Protein AF-Q54BZ1-F1 (afdb_monomer_lite)

Structure (mmCIF, N/CA/C/O backbone):
data_AF-Q54BZ1-F1
#
_entry.id   AF-Q54BZ1-F1
#
loop_
_atom_site.group_PDB
_atom_site.id
_atom_site.type_symbol
_atom_site.label_atom_id
_atom_site.label_alt_id
_atom_site.label_comp_id
_atom_site.label_asym_id
_atom_site.label_entity_id
_atom_site.label_seq_id
_atom_site.pdbx_PDB_ins_code
_atom_site.Cartn_x
_atom_site.Cartn_y
_atom_site.Cartn_z
_atom_site.occupancy
_atom_site.B_iso_or_equiv
_atom_site.auth_seq_id
_atom_site.auth_comp_id
_atom_site.auth_asym_id
_atom_site.auth_atom_id
_atom_site.pdbx_PDB_model_num
ATOM 1 N N . MET A 1 1 ? 39.536 16.227 -12.095 1.00 75.81 1 MET A N 1
ATOM 2 C CA . MET A 1 1 ? 38.285 16.934 -11.736 1.00 75.81 1 MET A CA 1
ATOM 3 C C . MET A 1 1 ? 37.098 16.493 -12.588 1.00 75.81 1 MET A C 1
ATOM 5 O O . MET A 1 1 ? 36.155 15.981 -12.007 1.00 75.81 1 MET A O 1
ATOM 9 N N . LEU A 1 2 ? 37.159 16.571 -13.928 1.00 87.00 2 LEU A N 1
ATOM 10 C CA . LEU A 1 2 ? 36.046 16.174 -14.814 1.00 87.00 2 LEU A CA 1
ATOM 11 C C . LEU A 1 2 ? 35.492 14.764 -14.537 1.00 87.00 2 LEU A C 1
ATOM 13 O O . LEU A 1 2 ? 34.287 14.606 -14.391 1.00 87.00 2 LEU A O 1
ATOM 17 N N . LYS A 1 3 ? 36.368 13.758 -14.381 1.00 86.88 3 LYS A N 1
ATOM 18 C CA . LYS A 1 3 ? 35.955 12.375 -14.070 1.00 86.88 3 LYS A CA 1
ATOM 19 C C . LYS A 1 3 ? 35.084 12.279 -12.809 1.00 86.88 3 LYS A C 1
ATOM 21 O O . LYS A 1 3 ? 34.093 11.571 -12.823 1.00 86.88 3 LYS A O 1
ATOM 26 N N . ILE A 1 4 ? 35.426 13.023 -11.751 1.00 89.38 4 ILE A N 1
ATOM 27 C CA . ILE A 1 4 ? 34.679 13.013 -10.482 1.00 89.38 4 ILE A CA 1
ATOM 28 C C . ILE A 1 4 ? 33.290 13.629 -10.681 1.00 89.38 4 ILE A C 1
ATOM 30 O O . ILE A 1 4 ? 32.304 13.056 -10.232 1.00 89.38 4 ILE A O 1
ATOM 34 N N . ILE A 1 5 ? 33.202 14.754 -11.399 1.00 89.94 5 ILE A N 1
ATOM 35 C CA . ILE A 1 5 ? 31.925 15.426 -11.685 1.00 89.94 5 ILE A CA 1
ATOM 36 C C . ILE A 1 5 ? 31.004 14.511 -12.501 1.00 89.94 5 ILE A C 1
ATOM 38 O O . ILE A 1 5 ? 29.836 14.362 -12.155 1.00 89.94 5 ILE A O 1
ATOM 42 N N . VAL A 1 6 ? 31.530 13.852 -13.540 1.00 89.75 6 VAL A N 1
ATOM 43 C CA . VAL A 1 6 ? 30.757 12.903 -14.357 1.00 89.75 6 VAL A CA 1
ATOM 44 C C . VAL A 1 6 ? 30.239 11.743 -13.504 1.00 89.75 6 VAL A C 1
ATOM 46 O O . VAL A 1 6 ? 29.055 11.429 -13.574 1.00 89.75 6 VAL A O 1
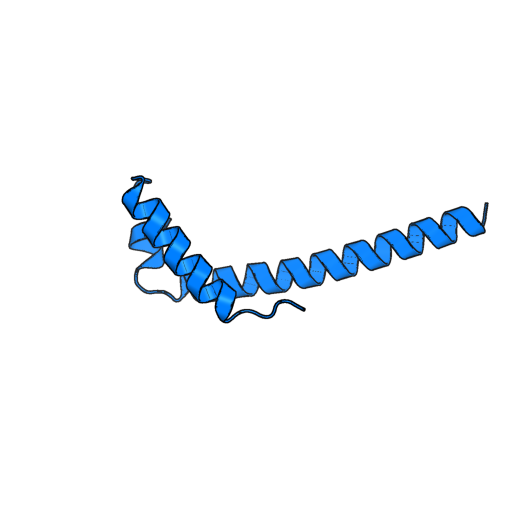ATOM 49 N N . THR A 1 7 ? 31.079 11.146 -12.651 1.00 90.75 7 THR A N 1
ATOM 50 C CA . THR A 1 7 ? 30.646 10.069 -11.747 1.00 90.75 7 THR A CA 1
ATOM 51 C C . THR A 1 7 ? 29.533 10.527 -10.804 1.00 90.75 7 THR A C 1
ATOM 53 O O . THR A 1 7 ? 28.544 9.816 -10.640 1.00 90.75 7 THR A O 1
ATOM 56 N N . ILE A 1 8 ? 29.657 11.719 -10.216 1.00 90.31 8 ILE A N 1
ATOM 57 C CA . ILE A 1 8 ? 28.633 12.285 -9.329 1.00 90.31 8 ILE A CA 1
ATOM 58 C C . ILE A 1 8 ? 27.306 12.463 -10.080 1.00 90.31 8 ILE A C 1
ATOM 60 O O . ILE A 1 8 ? 26.269 12.037 -9.576 1.00 90.31 8 ILE A O 1
ATOM 64 N N . LEU A 1 9 ? 27.327 13.025 -11.294 1.00 90.19 9 LEU A N 1
ATOM 65 C CA . LEU A 1 9 ? 26.122 13.207 -12.112 1.00 90.19 9 LEU A CA 1
ATOM 66 C C . LEU A 1 9 ? 25.431 11.876 -12.428 1.00 90.19 9 LEU A C 1
ATOM 68 O O . LEU A 1 9 ? 24.218 11.776 -12.276 1.00 90.19 9 LEU A O 1
ATOM 72 N N . VAL A 1 10 ? 26.195 10.843 -12.798 1.00 90.44 10 VAL A N 1
ATOM 73 C CA . VAL A 1 10 ? 25.648 9.502 -13.060 1.00 90.44 10 VAL A CA 1
ATOM 74 C C . VAL A 1 10 ? 24.981 8.923 -11.809 1.00 90.44 10 VAL A C 1
ATOM 76 O O . VAL A 1 10 ? 23.872 8.400 -11.903 1.00 90.44 10 VAL A O 1
ATOM 79 N N . ILE A 1 11 ? 25.604 9.055 -10.633 1.00 89.56 11 ILE A N 1
ATOM 80 C CA . ILE A 1 11 ? 25.016 8.603 -9.361 1.00 89.56 11 ILE A CA 1
ATOM 81 C C . ILE A 1 11 ? 23.704 9.346 -9.077 1.00 89.56 11 ILE A C 1
ATOM 83 O O . ILE A 1 11 ? 22.711 8.706 -8.734 1.00 89.56 11 ILE A O 1
ATOM 87 N N . PHE A 1 12 ? 23.666 10.670 -9.261 1.00 88.56 12 PHE A N 1
ATOM 88 C CA . PHE A 1 12 ? 22.436 11.446 -9.088 1.00 88.56 12 PHE A CA 1
ATOM 89 C C . PHE A 1 12 ? 21.334 11.004 -10.055 1.00 88.56 12 PHE A C 1
ATOM 91 O O . PHE A 1 12 ? 20.211 10.786 -9.610 1.00 88.56 12 PHE A O 1
ATOM 98 N N . SER A 1 13 ? 21.638 10.800 -11.341 1.00 86.50 13 SER A N 1
ATOM 99 C CA . SER A 1 13 ? 20.656 10.307 -12.317 1.00 86.50 13 SER A CA 1
ATOM 100 C C . SER A 1 13 ? 20.107 8.927 -11.945 1.00 86.50 13 SER A C 1
ATOM 102 O O . SER A 1 13 ? 18.899 8.707 -12.020 1.00 86.50 13 SER A O 1
ATOM 104 N N . LEU A 1 14 ? 20.969 8.009 -11.496 1.00 85.06 14 LEU A N 1
ATOM 105 C CA . LEU A 1 14 ? 20.557 6.681 -11.033 1.00 85.06 14 LEU A CA 1
ATOM 106 C C . LEU A 1 14 ? 19.650 6.767 -9.797 1.00 85.06 14 LEU A C 1
ATOM 108 O O . LEU A 1 14 ? 18.620 6.098 -9.750 1.00 85.06 14 LEU A O 1
ATOM 112 N N . LEU A 1 15 ? 19.991 7.619 -8.826 1.00 85.44 15 LEU A N 1
ATOM 113 C CA . LEU A 1 15 ? 19.179 7.842 -7.627 1.00 85.44 15 LEU A CA 1
ATOM 114 C C . LEU A 1 15 ? 17.824 8.479 -7.958 1.00 85.44 15 LEU A C 1
ATOM 116 O O . LEU A 1 15 ? 16.809 8.064 -7.406 1.00 85.44 15 LEU A O 1
ATOM 120 N N . SER A 1 16 ? 17.782 9.459 -8.864 1.00 81.00 16 SER A N 1
ATOM 121 C CA . SER A 1 16 ? 16.532 10.074 -9.323 1.00 81.00 16 SER A CA 1
ATOM 122 C C . SER A 1 16 ? 15.610 9.056 -9.989 1.00 81.00 16 SER A C 1
ATOM 124 O O . SER A 1 16 ? 14.427 9.015 -9.660 1.00 81.00 16 SER A O 1
ATOM 126 N N . ASN A 1 17 ? 16.150 8.203 -10.864 1.00 79.12 17 ASN A N 1
ATOM 127 C CA . ASN A 1 17 ? 15.377 7.144 -11.512 1.00 79.12 17 ASN A CA 1
ATOM 128 C C . ASN A 1 17 ? 14.862 6.119 -10.492 1.00 79.12 17 ASN A C 1
ATOM 130 O O . ASN A 1 17 ? 13.686 5.771 -10.523 1.00 79.12 17 ASN A O 1
ATOM 134 N N . LEU A 1 18 ? 15.700 5.702 -9.537 1.00 80.75 18 LEU A N 1
ATOM 135 C CA . LEU A 1 18 ? 15.289 4.787 -8.469 1.00 80.75 18 LEU A CA 1
ATOM 136 C C . LEU A 1 18 ? 14.192 5.389 -7.577 1.00 80.75 18 LEU A C 1
ATOM 138 O O . LEU A 1 18 ? 13.250 4.703 -7.190 1.00 80.75 18 LEU A O 1
ATOM 142 N N . ASN A 1 19 ? 14.288 6.681 -7.264 1.00 81.81 19 ASN A N 1
ATOM 143 C CA . ASN A 1 19 ? 13.267 7.379 -6.486 1.00 81.81 19 ASN A CA 1
ATOM 144 C C . ASN A 1 19 ? 11.951 7.524 -7.258 1.00 81.81 19 ASN A C 1
ATOM 146 O O . ASN A 1 19 ? 10.892 7.420 -6.644 1.00 81.81 19 ASN A O 1
ATOM 150 N N . ALA A 1 20 ? 12.000 7.739 -8.576 1.00 79.81 20 ALA A N 1
ATOM 151 C CA . ALA A 1 20 ? 10.806 7.784 -9.417 1.00 79.81 20 ALA A CA 1
ATOM 152 C C . ALA A 1 20 ? 10.091 6.423 -9.440 1.00 79.81 20 ALA A C 1
ATOM 154 O O . ALA A 1 20 ? 8.894 6.362 -9.174 1.00 79.81 20 ALA A O 1
ATOM 155 N N . VAL A 1 21 ? 10.848 5.343 -9.643 1.00 80.12 21 VAL A N 1
ATOM 156 C CA . VAL A 1 21 ? 10.375 3.950 -9.579 1.00 80.12 21 VAL A CA 1
ATOM 157 C C . VAL A 1 21 ? 9.732 3.631 -8.227 1.00 80.12 21 VAL A C 1
ATOM 159 O O . VAL A 1 21 ? 8.585 3.188 -8.142 1.00 80.12 21 VAL A O 1
ATOM 162 N N . ASN A 1 22 ? 10.443 3.915 -7.133 1.00 81.88 22 ASN A N 1
ATOM 163 C CA . ASN A 1 22 ? 9.935 3.647 -5.790 1.00 81.88 22 ASN A CA 1
ATOM 164 C C . ASN A 1 22 ? 8.719 4.524 -5.460 1.00 81.88 22 ASN A C 1
ATOM 166 O O . ASN A 1 22 ? 7.814 4.086 -4.747 1.00 81.88 22 ASN A O 1
ATOM 170 N N . GLY A 1 23 ? 8.700 5.758 -5.965 1.00 82.81 23 GLY A N 1
ATOM 171 C CA . GLY A 1 23 ? 7.578 6.680 -5.848 1.00 82.81 23 GLY A CA 1
ATOM 172 C C . GLY A 1 23 ? 6.327 6.143 -6.533 1.00 82.81 23 GLY A C 1
ATOM 173 O O . GLY A 1 23 ? 5.268 6.130 -5.908 1.00 82.81 23 GLY A O 1
ATOM 174 N N . ASP A 1 24 ? 6.459 5.636 -7.758 1.00 86.88 24 ASP A N 1
ATOM 175 C CA . ASP A 1 24 ? 5.348 5.056 -8.516 1.00 86.88 24 ASP A 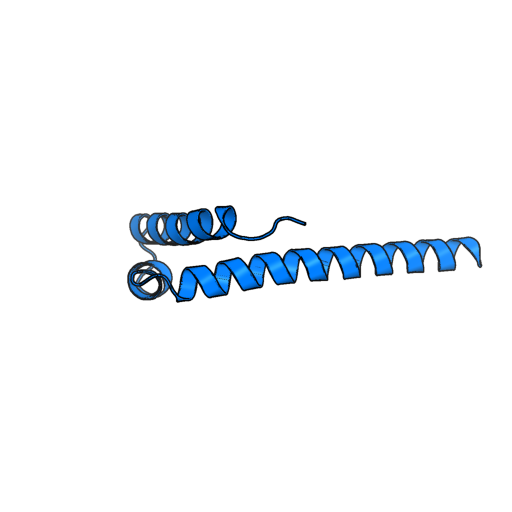CA 1
ATOM 176 C C . ASP A 1 24 ? 4.793 3.804 -7.824 1.00 86.88 24 ASP A C 1
ATOM 178 O O . ASP A 1 24 ? 3.594 3.704 -7.552 1.00 86.88 24 ASP A O 1
ATOM 182 N N . LYS A 1 25 ? 5.676 2.902 -7.376 1.00 88.06 25 LYS A N 1
ATOM 183 C CA . LYS A 1 25 ? 5.271 1.726 -6.594 1.00 88.06 25 LYS A CA 1
ATOM 184 C C . LYS A 1 25 ? 4.518 2.108 -5.318 1.00 88.06 25 LYS A C 1
ATOM 186 O O . LYS A 1 25 ? 3.452 1.558 -5.038 1.00 88.06 25 LYS A O 1
ATOM 191 N N . ASN A 1 26 ? 5.047 3.052 -4.540 1.00 89.06 26 ASN A N 1
ATOM 192 C CA . ASN A 1 26 ? 4.403 3.503 -3.306 1.00 89.06 26 ASN A CA 1
ATOM 193 C C . ASN A 1 26 ? 3.068 4.212 -3.582 1.00 89.06 26 ASN A C 1
ATOM 195 O O . ASN A 1 26 ? 2.106 4.005 -2.839 1.00 89.06 26 ASN A O 1
ATOM 199 N N . GLY A 1 27 ? 2.993 5.004 -4.654 1.00 90.75 27 GLY A N 1
ATOM 200 C CA . GLY A 1 27 ? 1.768 5.657 -5.112 1.00 90.75 27 GLY A CA 1
ATOM 201 C C . GLY A 1 27 ? 0.694 4.647 -5.511 1.00 90.75 27 GLY A C 1
ATOM 202 O O . GLY A 1 27 ? -0.443 4.746 -5.048 1.00 90.75 27 GLY A O 1
ATOM 203 N N . CYS A 1 28 ? 1.068 3.623 -6.278 1.00 91.06 28 CYS A N 1
ATOM 204 C CA . CYS A 1 28 ? 0.187 2.519 -6.647 1.00 91.06 28 CYS A CA 1
ATOM 205 C C . CYS A 1 28 ? -0.342 1.773 -5.411 1.00 91.06 28 CYS A C 1
ATOM 207 O O . CYS A 1 28 ? -1.553 1.579 -5.278 1.00 91.06 28 CYS A O 1
ATOM 209 N N . ILE A 1 29 ? 0.538 1.410 -4.466 1.00 92.94 29 ILE A N 1
ATOM 210 C CA . ILE A 1 29 ? 0.133 0.708 -3.238 1.00 92.94 29 ILE A CA 1
ATOM 211 C C . ILE A 1 29 ? -0.842 1.567 -2.435 1.00 92.94 29 ILE A C 1
ATOM 213 O O . ILE A 1 29 ? -1.848 1.051 -1.954 1.00 92.94 29 ILE A O 1
ATOM 217 N N . ALA A 1 30 ? -0.574 2.869 -2.303 1.00 90.44 30 ALA A N 1
ATOM 218 C CA . ALA A 1 30 ? -1.451 3.787 -1.587 1.00 90.44 30 ALA A CA 1
ATOM 219 C C . ALA A 1 30 ? -2.824 3.911 -2.264 1.00 90.44 30 ALA A C 1
ATOM 221 O O . ALA A 1 30 ? -3.841 3.805 -1.584 1.00 90.44 30 ALA A O 1
ATOM 222 N N . ALA A 1 31 ? -2.870 4.075 -3.589 1.00 93.25 31 ALA A N 1
ATOM 223 C CA . ALA A 1 31 ? -4.120 4.168 -4.339 1.00 93.25 31 ALA A CA 1
ATOM 224 C C . ALA A 1 31 ? -4.956 2.882 -4.228 1.00 93.25 31 ALA A C 1
ATOM 226 O O . ALA A 1 31 ? -6.147 2.944 -3.919 1.00 93.25 31 ALA A O 1
ATOM 227 N N . CYS A 1 32 ? -4.326 1.717 -4.401 1.00 93.81 32 CYS A N 1
ATOM 228 C CA . CYS A 1 32 ? -4.982 0.423 -4.229 1.00 93.81 32 CYS A CA 1
ATOM 229 C C . CYS A 1 32 ? -5.480 0.228 -2.792 1.00 93.81 32 CYS A C 1
ATOM 231 O O . CYS A 1 32 ? -6.624 -0.173 -2.578 1.00 93.81 32 CYS A O 1
ATOM 233 N N . ALA A 1 33 ? -4.648 0.550 -1.798 1.00 93.25 33 ALA A N 1
ATOM 234 C CA . ALA A 1 33 ? -5.018 0.391 -0.403 1.00 93.25 33 ALA A CA 1
ATOM 235 C C . ALA A 1 33 ? -6.186 1.320 -0.050 1.00 93.25 33 ALA A C 1
ATOM 237 O O . ALA A 1 33 ? -7.141 0.860 0.556 1.00 93.25 33 ALA A O 1
ATOM 238 N N . HIS A 1 34 ? -6.180 2.579 -0.495 1.00 91.81 34 HIS A N 1
ATOM 239 C CA . HIS A 1 34 ? -7.290 3.516 -0.284 1.00 91.81 34 HIS A CA 1
ATOM 240 C C . HIS A 1 34 ? -8.598 3.089 -0.962 1.00 91.81 34 HIS A C 1
ATOM 242 O O . HIS A 1 34 ? -9.669 3.405 -0.449 1.00 91.81 34 HIS A O 1
ATOM 248 N N . ALA A 1 35 ? -8.528 2.362 -2.079 1.00 92.81 35 ALA A N 1
ATOM 249 C CA . ALA A 1 35 ? -9.704 1.775 -2.718 1.00 92.81 35 ALA A CA 1
ATOM 250 C C . ALA A 1 35 ? -10.259 0.556 -1.956 1.00 92.81 35 ALA A C 1
ATOM 252 O O . ALA A 1 35 ? -11.394 0.143 -2.200 1.00 92.81 35 ALA A O 1
ATOM 253 N N . HIS A 1 36 ? -9.493 -0.035 -1.032 1.00 91.69 36 HIS A N 1
ATOM 254 C CA . HIS A 1 36 ? -9.949 -1.180 -0.255 1.00 91.69 36 HIS A CA 1
ATOM 255 C C . HIS A 1 36 ? -11.010 -0.738 0.773 1.00 91.69 36 HIS A C 1
ATOM 257 O O . HIS A 1 36 ? -10.735 0.140 1.596 1.00 91.69 36 HIS A O 1
ATOM 263 N N . PRO A 1 37 ? -12.200 -1.370 0.814 1.00 90.94 37 PRO A N 1
ATOM 264 C CA . PRO A 1 37 ? -13.318 -0.918 1.652 1.00 90.94 37 PRO A CA 1
ATOM 265 C C . PRO A 1 37 ? -12.976 -0.900 3.148 1.00 90.94 37 PRO A C 1
ATOM 267 O O . PRO A 1 37 ? -13.395 -0.013 3.887 1.00 90.94 37 PRO A O 1
ATOM 270 N N . ASP A 1 38 ? -12.156 -1.852 3.595 1.00 90.44 38 ASP A N 1
ATOM 271 C CA . ASP A 1 38 ? -11.716 -1.935 4.989 1.00 90.44 38 ASP A CA 1
ATOM 272 C C . ASP A 1 38 ? -10.462 -1.111 5.323 1.00 90.44 38 ASP A C 1
ATOM 274 O O . ASP A 1 38 ? -9.969 -1.179 6.452 1.00 90.44 38 ASP A O 1
ATOM 278 N N . PHE A 1 39 ? -9.909 -0.340 4.382 1.00 89.81 39 PHE A N 1
ATOM 279 C CA . PHE A 1 39 ? -8.674 0.402 4.635 1.00 89.81 39 PHE A CA 1
ATOM 280 C C . PHE A 1 39 ? -8.832 1.382 5.787 1.00 89.81 39 PHE A C 1
ATOM 282 O O . PHE A 1 39 ? -8.116 1.288 6.776 1.00 89.81 39 PHE A O 1
ATOM 289 N N . PHE A 1 40 ? -9.814 2.279 5.728 1.00 87.81 40 PHE A N 1
ATOM 290 C CA . PHE A 1 40 ? -10.035 3.235 6.815 1.00 87.81 40 PHE A CA 1
ATOM 291 C C . PHE A 1 40 ? -10.464 2.539 8.114 1.00 87.81 40 PHE A C 1
ATOM 293 O O . PHE A 1 40 ? -10.172 3.020 9.204 1.00 87.81 40 PHE A O 1
ATOM 300 N N . LYS A 1 41 ? -11.074 1.353 8.021 1.00 88.56 41 LYS A N 1
ATOM 301 C CA . LYS A 1 41 ? -11.465 0.567 9.191 1.00 88.56 41 LYS A CA 1
ATOM 302 C C . LYS A 1 41 ? -10.266 0.010 9.957 1.00 88.56 41 LYS A C 1
ATOM 304 O O . LYS A 1 41 ? -10.276 0.085 11.179 1.00 88.56 41 LYS A O 1
ATOM 309 N N . PHE A 1 42 ? -9.264 -0.542 9.270 1.00 88.38 42 PHE A N 1
ATOM 310 C CA . PHE A 1 42 ? -8.113 -1.190 9.919 1.00 88.38 42 PHE A CA 1
ATOM 311 C C . PHE A 1 42 ? -6.846 -0.327 9.954 1.00 88.38 42 PHE A C 1
ATOM 313 O O . PHE A 1 42 ? -6.006 -0.511 10.828 1.00 88.38 42 PHE A O 1
ATOM 320 N N . CYS A 1 43 ? -6.687 0.604 9.014 1.00 86.38 43 CYS A N 1
ATOM 321 C CA . CYS A 1 43 ? -5.516 1.473 8.917 1.00 86.38 43 CYS A CA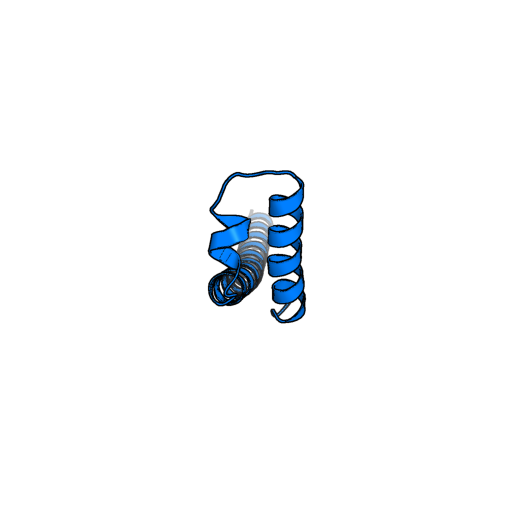 1
ATOM 322 C C . CYS A 1 43 ? -5.705 2.845 9.579 1.00 86.38 43 CYS A C 1
ATOM 324 O O . CYS A 1 43 ? -4.699 3.458 9.927 1.00 86.38 43 CYS A O 1
ATOM 326 N N . ALA A 1 44 ? -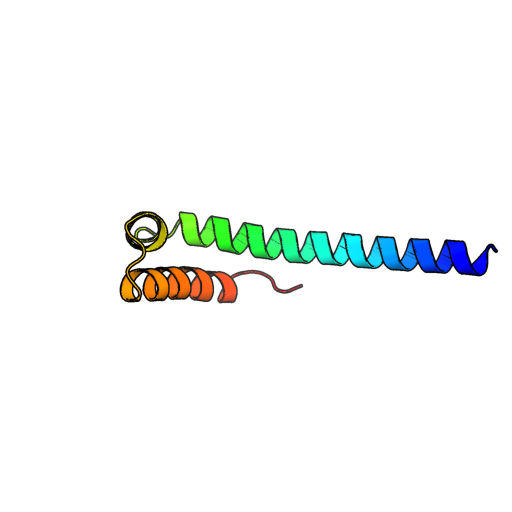6.940 3.347 9.738 1.00 83.69 44 ALA A N 1
ATOM 327 C CA . ALA A 1 44 ? -7.185 4.651 10.373 1.00 83.69 44 ALA A CA 1
ATOM 328 C C . ALA A 1 44 ? -7.624 4.536 11.842 1.00 83.69 44 ALA A C 1
ATOM 330 O O . ALA A 1 44 ? -7.263 5.387 12.654 1.00 83.69 44 ALA A O 1
ATOM 331 N N . ASN A 1 45 ? -8.365 3.484 12.207 1.00 74.06 45 ASN A N 1
ATOM 332 C CA . ASN A 1 45 ? -8.823 3.296 13.582 1.00 74.06 45 ASN A CA 1
ATOM 333 C C . ASN A 1 45 ? -7.794 2.542 14.430 1.00 74.06 45 ASN A C 1
ATOM 335 O O . ASN A 1 45 ? -7.322 1.481 14.038 1.00 74.06 45 ASN A O 1
ATOM 339 N N . GLY A 1 46 ? -7.509 3.098 15.614 1.00 62.41 46 GLY A N 1
ATOM 340 C CA . GLY A 1 46 ? -6.995 2.417 16.808 1.00 62.41 46 GLY A CA 1
ATOM 341 C C . GLY A 1 46 ? -6.089 1.212 16.561 1.00 62.41 46 GLY A C 1
ATOM 342 O O . GLY A 1 46 ? -6.564 0.087 16.525 1.00 62.41 46 GLY A O 1
ATOM 343 N N . TYR A 1 47 ? -4.785 1.475 16.471 1.00 67.50 47 TYR A N 1
ATOM 344 C CA . TYR A 1 47 ? -3.641 0.580 16.246 1.00 67.50 47 TYR A CA 1
ATOM 345 C C . TYR A 1 47 ? -3.503 -0.658 17.169 1.00 67.50 47 TYR A C 1
ATOM 347 O O . TYR A 1 47 ? -2.412 -0.926 17.692 1.00 67.50 47 TYR A O 1
ATOM 355 N N . SER A 1 48 ? -4.550 -1.460 17.359 1.00 84.19 48 SER A N 1
ATOM 356 C CA . SER A 1 48 ? -4.400 -2.795 17.930 1.00 84.19 48 SER A CA 1
ATOM 357 C C . SER A 1 48 ? -3.436 -3.602 17.049 1.00 84.19 48 SER A C 1
ATOM 359 O O . SER A 1 48 ? -3.361 -3.396 15.834 1.00 84.19 48 SER A O 1
ATOM 361 N N . GLN A 1 49 ? -2.655 -4.514 17.636 1.00 85.69 49 GLN A N 1
ATOM 362 C CA . GLN A 1 49 ? -1.724 -5.338 16.847 1.00 85.69 49 GLN A CA 1
ATOM 363 C C . GLN A 1 49 ? -2.460 -6.135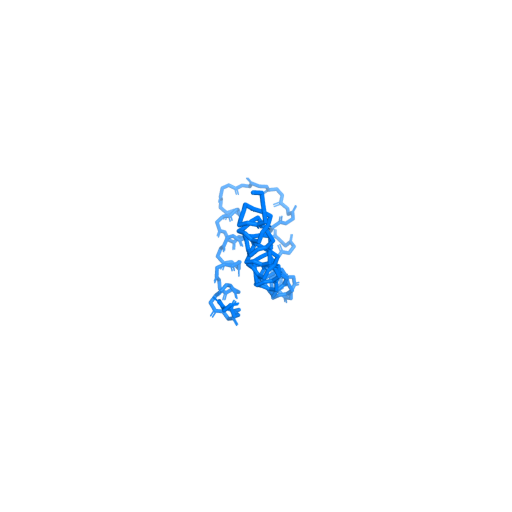 15.753 1.00 85.69 49 GLN A C 1
ATOM 365 O O . GLN A 1 49 ? -1.947 -6.285 14.647 1.00 85.69 49 GLN A O 1
ATOM 370 N N . SER A 1 50 ? -3.696 -6.563 16.036 1.00 87.19 50 SER A N 1
ATOM 371 C CA . SER A 1 50 ? -4.577 -7.221 15.067 1.00 87.19 50 SER A CA 1
ATOM 372 C C . SER A 1 50 ? -4.935 -6.303 13.893 1.00 87.19 50 SER A C 1
ATOM 374 O O . SER A 1 50 ? -4.852 -6.721 12.739 1.00 87.19 50 SER A O 1
ATOM 376 N N . ASP A 1 51 ? -5.317 -5.052 14.153 1.00 88.94 51 ASP A N 1
ATOM 377 C CA . ASP A 1 51 ? -5.711 -4.127 13.083 1.00 88.94 51 ASP A CA 1
ATOM 378 C C . ASP A 1 51 ? -4.508 -3.689 12.244 1.00 88.94 51 ASP A C 1
ATOM 380 O O . ASP A 1 51 ? -4.610 -3.617 11.018 1.00 88.94 51 ASP A O 1
ATOM 384 N N . LYS A 1 52 ? -3.325 -3.547 12.862 1.00 88.44 52 LYS A N 1
ATOM 385 C CA . LYS A 1 52 ? -2.061 -3.351 12.132 1.00 88.44 52 LYS A CA 1
ATOM 386 C C . LYS A 1 52 ? -1.790 -4.481 11.146 1.00 88.44 52 LYS A C 1
ATOM 388 O O . LYS A 1 52 ? -1.465 -4.197 9.997 1.00 88.44 52 LYS A O 1
ATOM 393 N N . LEU A 1 53 ? -1.955 -5.736 11.569 1.00 91.50 53 LEU A N 1
ATOM 394 C CA . LEU A 1 53 ? -1.730 -6.891 10.700 1.00 91.50 53 LEU A CA 1
ATOM 395 C C . LEU A 1 53 ? -2.730 -6.922 9.535 1.00 91.50 53 LEU A C 1
ATOM 397 O O . LEU A 1 53 ? -2.353 -7.194 8.398 1.00 91.50 53 LEU A O 1
ATOM 401 N N . LYS A 1 54 ? -4.000 -6.583 9.784 1.00 91.75 54 LYS A N 1
ATOM 402 C CA . LYS A 1 54 ? -5.011 -6.469 8.719 1.00 91.75 54 LYS A CA 1
ATOM 403 C C . LYS A 1 54 ? -4.678 -5.346 7.739 1.00 91.75 54 LYS A C 1
ATOM 405 O O . LYS A 1 54 ? -4.766 -5.550 6.532 1.00 91.75 54 LYS A O 1
ATOM 410 N N . CYS A 1 55 ? -4.251 -4.191 8.243 1.00 91.88 55 CYS A N 1
ATOM 411 C CA . CYS A 1 55 ? -3.797 -3.082 7.411 1.00 91.88 55 CYS A CA 1
ATOM 412 C C . CYS A 1 55 ? -2.566 -3.462 6.567 1.00 91.88 55 CYS A C 1
ATOM 414 O O . CYS A 1 55 ? -2.509 -3.150 5.377 1.00 91.88 55 CYS A O 1
ATOM 416 N N . GLN A 1 56 ? -1.596 -4.165 7.158 1.00 92.12 56 GLN A N 1
ATOM 417 C CA . GLN A 1 56 ? -0.429 -4.691 6.445 1.00 92.12 56 GLN A CA 1
ATOM 418 C C . GLN A 1 56 ? -0.844 -5.663 5.342 1.00 92.12 56 GLN A C 1
ATOM 420 O O . GLN A 1 56 ? -0.418 -5.485 4.210 1.00 92.12 56 GLN A O 1
ATOM 425 N N . ASN A 1 57 ? -1.756 -6.594 5.626 1.00 94.19 57 ASN A N 1
ATOM 426 C CA . ASN A 1 57 ? -2.274 -7.536 4.633 1.00 94.19 57 ASN A CA 1
ATOM 427 C C . ASN A 1 57 ? -2.952 -6.815 3.449 1.00 94.19 57 ASN A C 1
ATOM 429 O O . ASN A 1 57 ? -2.720 -7.164 2.294 1.00 94.19 57 ASN A O 1
ATOM 433 N N . ILE A 1 58 ? -3.729 -5.752 3.702 1.00 92.38 58 ILE A N 1
ATOM 434 C CA . ILE A 1 58 ? -4.287 -4.909 2.626 1.00 92.38 58 ILE A CA 1
ATOM 435 C C . ILE A 1 58 ? -3.160 -4.330 1.755 1.00 92.38 58 ILE A C 1
ATOM 437 O O . ILE A 1 58 ? -3.209 -4.435 0.530 1.00 92.38 58 ILE A O 1
ATOM 441 N N . LYS A 1 59 ? -2.124 -3.752 2.375 1.00 92.19 59 LYS A N 1
ATOM 442 C CA . LYS A 1 59 ? -0.986 -3.163 1.652 1.00 92.19 59 LYS A CA 1
ATOM 443 C C . LYS A 1 59 ? -0.164 -4.206 0.892 1.00 92.19 59 LYS A C 1
ATOM 445 O O . LYS A 1 59 ? 0.257 -3.926 -0.224 1.00 92.19 59 LYS A O 1
ATOM 450 N N . GLU A 1 60 ? 0.042 -5.392 1.455 1.00 93.12 60 GLU A N 1
ATOM 451 C CA . GLU A 1 60 ? 0.770 -6.497 0.820 1.00 93.12 60 GLU A CA 1
ATOM 452 C C . GLU A 1 60 ? 0.029 -7.031 -0.405 1.00 93.12 60 GLU A C 1
ATOM 454 O O . GLU A 1 60 ? 0.635 -7.194 -1.463 1.00 93.12 60 GLU A O 1
ATOM 459 N N . LYS A 1 61 ? -1.294 -7.213 -0.312 1.00 92.75 61 LYS A N 1
ATOM 460 C CA . LYS A 1 61 ? -2.124 -7.565 -1.474 1.00 92.75 61 LYS A CA 1
ATOM 461 C C . LYS A 1 61 ? -2.004 -6.529 -2.586 1.00 92.75 61 LYS A C 1
ATOM 463 O O . LYS A 1 61 ? -1.858 -6.897 -3.747 1.00 92.75 61 LYS A O 1
ATOM 468 N 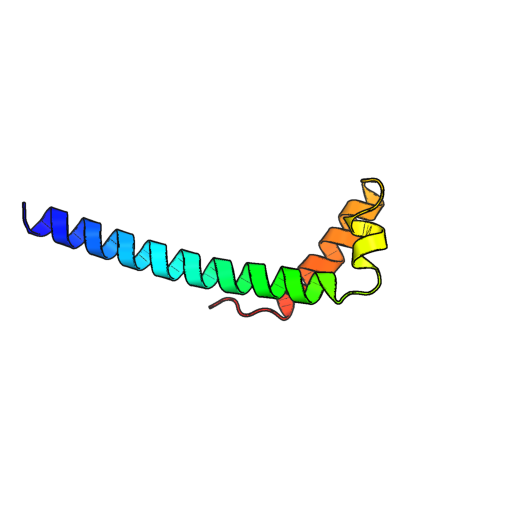N . CYS A 1 62 ? -2.016 -5.247 -2.233 1.00 93.19 62 CYS A N 1
ATOM 469 C CA . CYS A 1 62 ? -1.792 -4.176 -3.197 1.00 93.19 62 CYS A CA 1
ATOM 470 C C . CYS A 1 62 ? -0.375 -4.198 -3.784 1.00 93.19 62 CYS A C 1
ATOM 472 O O . CYS A 1 62 ? -0.210 -4.007 -4.984 1.00 93.19 62 CYS A O 1
ATOM 474 N N . ALA A 1 63 ? 0.644 -4.497 -2.976 1.00 91.88 63 ALA A N 1
ATOM 475 C CA . ALA A 1 63 ? 2.026 -4.587 -3.435 1.00 91.88 63 ALA A CA 1
ATOM 476 C C . ALA A 1 63 ? 2.243 -5.686 -4.487 1.00 91.88 63 ALA A C 1
ATOM 478 O O . ALA A 1 63 ? 3.073 -5.495 -5.372 1.00 91.88 63 ALA A O 1
ATOM 479 N N . LEU A 1 64 ? 1.488 -6.791 -4.432 1.00 91.31 64 LEU A N 1
ATOM 480 C CA . LEU A 1 64 ? 1.521 -7.843 -5.459 1.00 91.31 64 LEU A CA 1
ATOM 481 C C . LEU A 1 64 ? 0.980 -7.374 -6.818 1.00 91.31 64 LEU A C 1
ATOM 483 O O . LEU A 1 64 ? 1.408 -7.882 -7.850 1.00 91.31 64 LEU A O 1
ATOM 487 N N . GLY A 1 65 ? 0.033 -6.432 -6.821 1.00 88.81 65 GLY A N 1
ATOM 488 C CA . GLY A 1 65 ? -0.560 -5.878 -8.041 1.00 88.81 65 GLY A CA 1
ATOM 489 C C . GLY A 1 65 ? 0.190 -4.675 -8.614 1.00 88.81 65 GLY A C 1
ATOM 490 O O . GLY A 1 65 ? -0.092 -4.269 -9.738 1.00 88.81 65 GLY A O 1
ATOM 491 N N . CYS A 1 66 ? 1.126 -4.095 -7.860 1.00 89.06 66 CYS A N 1
ATOM 492 C CA . CYS A 1 66 ? 1.844 -2.895 -8.269 1.00 89.06 66 CYS A CA 1
ATOM 493 C C . CYS A 1 66 ? 3.152 -3.216 -9.007 1.00 89.06 66 CYS A C 1
ATOM 495 O O . CYS A 1 66 ? 3.861 -4.161 -8.641 1.00 89.06 66 CYS A O 1
ATOM 497 N N . PRO A 1 67 ? 3.514 -2.409 -10.021 1.00 81.50 67 PRO A N 1
ATOM 498 C CA . PRO A 1 67 ? 4.771 -2.571 -10.731 1.00 81.50 67 PRO A CA 1
ATOM 499 C C . PRO A 1 67 ? 5.968 -2.499 -9.774 1.00 81.50 67 PRO A C 1
ATOM 501 O O . PRO A 1 67 ? 5.979 -1.749 -8.799 1.00 81.50 67 PRO A O 1
ATOM 504 N N . SER A 1 68 ? 6.979 -3.323 -10.051 1.00 74.88 68 SER A N 1
ATOM 505 C CA . SER A 1 68 ? 8.234 -3.379 -9.285 1.00 74.88 68 SER A CA 1
ATOM 506 C C . SER A 1 68 ? 9.445 -2.910 -10.096 1.00 74.88 68 SER A C 1
ATOM 508 O O . SER A 1 68 ? 10.565 -3.246 -9.721 1.00 74.88 68 SER A O 1
ATOM 510 N N . HIS A 1 69 ? 9.221 -2.218 -11.217 1.00 64.19 69 HIS A N 1
ATOM 511 C CA . HIS A 1 69 ? 10.266 -1.847 -12.171 1.00 64.19 69 HIS A CA 1
ATOM 512 C C . HIS A 1 69 ? 10.845 -0.475 -11.877 1.00 64.19 69 HIS A C 1
ATOM 514 O O . HIS A 1 69 ? 10.024 0.421 -11.602 1.00 64.19 69 HIS A O 1
#

Sequence (69 aa):
MLKIIVTILVIFSLLSNLNAVNGDKNGCIAACAHAHPDFFKFCANGYSQSDKLKCQNIKEKCALGCPSH

pLDDT: mean 86.95, std 6.68, range [62.41, 94.19]

Radius of gyration: 17.94 Å; chains: 1; bounding box: 52×25×33 Å

Foldseek 3Di:
DVVVVVVVVVVVVVVVVVCVLVVQLVVQLVVQLVPDPCNCVLVVDDPDVVSVVVNVVSSVVSSVVGDND

Secondary structure (DSSP, 8-state):
-HHHHHHHHHHHHHHHHHHHHHHHHHHHHHHHHHHSTTHIIIIIS---HHHHHHHHHHHHHHHHHS---

Organism: Dictyostelium discoideum (NCBI:txid44689)